Protein AF-A0A062I343-F1 (afdb_monomer_lite)

Organism: NCBI:txid1310697

Foldseek 3Di:
DQQLVVLLVVLLVVLVVLLVVLVVVLVVLVVVCVVPVVCVVDPVNVVVVVVSVVSNVVSVVSNVVSVVVNVCSVVVLDVVSNDDDDDPVVVVCCCVPPPSCCCVPVVD

pLDDT: mean 85.01, std 10.35, range [48.94, 97.25]

Secondary structure (DSSP, 8-state):
--HHHHHHHHHHHHHHHHHHHHHHHHHHHHHHHHHTTHHHH-GGGHHHHHHHHHHHHHHHHHHHHHHHHHHHHHTT--GGGG-S---HHHHHHHHHH-HHHHHHHT--

Structure (mmCIF, N/CA/C/O backbone):
data_AF-A0A062I343-F1
#
_entry.id   AF-A0A062I343-F1
#
loop_
_atom_site.group_PDB
_atom_site.id
_atom_site.type_symbol
_atom_site.label_atom_id
_atom_site.label_alt_id
_atom_site.label_comp_id
_atom_site.label_asym_id
_atom_site.label_entity_id
_atom_site.label_seq_id
_atom_site.pdbx_PDB_ins_code
_atom_site.Cartn_x
_atom_site.Cartn_y
_atom_site.Cartn_z
_atom_site.occupancy
_atom_site.B_iso_or_equiv
_atom_site.auth_seq_id
_atom_site.auth_comp_id
_atom_site.auth_asym_id
_atom_site.auth_atom_id
_atom_site.pdbx_PDB_model_num
ATOM 1 N N . LYS A 1 1 ? -25.288 -8.028 15.205 1.00 60.06 1 LYS A N 1
ATOM 2 C CA . LYS A 1 1 ? -24.080 -8.472 14.466 1.00 60.06 1 LYS A CA 1
ATOM 3 C C . LYS A 1 1 ? -22.877 -7.856 15.161 1.00 60.06 1 LYS A C 1
ATOM 5 O O . LYS A 1 1 ? -23.017 -6.745 15.650 1.00 60.06 1 LYS A O 1
ATOM 10 N N . ASP A 1 2 ? -21.764 -8.576 15.266 1.00 81.94 2 ASP A N 1
ATOM 11 C CA . ASP A 1 2 ? -20.522 -8.062 15.859 1.00 81.94 2 ASP A CA 1
ATOM 12 C C . ASP A 1 2 ? -19.871 -7.071 14.876 1.00 81.94 2 ASP A C 1
ATOM 14 O O . ASP A 1 2 ? -19.100 -7.454 13.996 1.00 81.94 2 ASP A O 1
ATOM 18 N N . GLN A 1 3 ? -20.304 -5.809 14.955 1.00 82.69 3 GLN A N 1
ATOM 19 C CA . GLN A 1 3 ? -19.867 -4.726 14.071 1.00 82.69 3 GLN A CA 1
ATOM 20 C C . GLN A 1 3 ? -18.338 -4.516 14.113 1.00 82.69 3 GLN A C 1
ATOM 22 O O . GLN A 1 3 ? -17.744 -4.432 13.038 1.00 82.69 3 GLN A O 1
ATOM 27 N N . PRO A 1 4 ? -17.672 -4.540 15.286 1.00 83.75 4 PRO A N 1
ATOM 28 C CA . PRO A 1 4 ? -16.213 -4.494 15.396 1.00 83.75 4 PRO A CA 1
ATOM 29 C C . PRO A 1 4 ? -15.496 -5.542 14.549 1.00 83.75 4 PRO A C 1
ATOM 31 O O . PRO A 1 4 ? -14.557 -5.231 13.813 1.00 83.75 4 PRO A O 1
ATOM 34 N N . LYS A 1 5 ? -15.960 -6.793 14.625 1.00 87.31 5 LYS A N 1
ATOM 35 C CA . LYS A 1 5 ? -15.395 -7.889 13.841 1.00 87.31 5 LYS A CA 1
ATOM 36 C C . LYS A 1 5 ? -15.584 -7.656 12.344 1.00 87.31 5 LYS A C 1
ATOM 38 O O . LYS A 1 5 ? -14.640 -7.81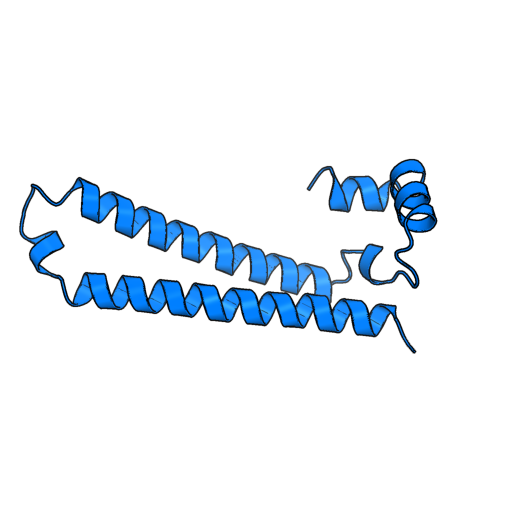2 11.579 1.00 87.31 5 LYS A O 1
ATOM 43 N N . GLN A 1 6 ? -16.776 -7.225 11.938 1.00 89.38 6 GLN A N 1
ATOM 44 C CA . GLN A 1 6 ? -17.075 -6.941 10.537 1.00 89.38 6 GLN A CA 1
ATOM 45 C C . GLN A 1 6 ? -16.223 -5.784 9.980 1.00 89.38 6 GLN A C 1
ATOM 47 O O . GLN A 1 6 ? -15.717 -5.879 8.863 1.00 89.38 6 GLN A O 1
ATOM 52 N N . ASN A 1 7 ? -16.006 -4.721 10.760 1.00 87.31 7 ASN A N 1
ATOM 53 C CA . ASN A 1 7 ? -15.139 -3.603 10.379 1.00 87.31 7 ASN A CA 1
ATOM 54 C C . ASN A 1 7 ? -13.686 -4.061 10.188 1.00 87.31 7 ASN A C 1
ATOM 56 O O . ASN A 1 7 ? -13.037 -3.678 9.212 1.00 87.31 7 ASN A O 1
ATOM 60 N N . LEU A 1 8 ? -13.183 -4.902 11.100 1.00 89.94 8 LEU A N 1
ATOM 61 C CA . LEU A 1 8 ? -11.840 -5.472 11.001 1.00 89.94 8 LEU A CA 1
ATOM 62 C C . LEU A 1 8 ? -11.702 -6.348 9.752 1.00 89.94 8 LEU A C 1
ATOM 64 O O . LEU A 1 8 ? -10.733 -6.202 9.007 1.00 89.94 8 LEU A O 1
ATOM 68 N N . ASP A 1 9 ? -12.680 -7.216 9.498 1.00 91.69 9 ASP A N 1
ATOM 69 C CA . ASP A 1 9 ? -12.691 -8.086 8.323 1.00 91.69 9 ASP A CA 1
ATOM 70 C C . ASP A 1 9 ? -12.662 -7.265 7.023 1.00 91.69 9 ASP A C 1
ATOM 72 O O . ASP A 1 9 ? -11.870 -7.569 6.127 1.00 91.69 9 ASP A O 1
ATOM 76 N N . TYR A 1 10 ? -13.437 -6.176 6.934 1.00 91.19 10 TYR A N 1
ATOM 77 C CA . TYR A 1 10 ? -13.408 -5.273 5.778 1.00 91.19 10 TYR A CA 1
ATOM 78 C C . TYR A 1 10 ? -12.084 -4.522 5.629 1.00 91.19 10 TYR A C 1
ATOM 80 O O . TYR A 1 10 ? -11.557 -4.434 4.518 1.00 91.19 10 TYR A O 1
ATOM 88 N N . ALA A 1 11 ? -11.513 -4.012 6.723 1.00 90.56 11 ALA A N 1
ATOM 89 C CA . ALA A 1 11 ? -10.223 -3.327 6.687 1.00 90.56 11 ALA A CA 1
ATOM 90 C C . ALA A 1 11 ? -9.103 -4.258 6.191 1.00 90.56 11 ALA A C 1
ATOM 92 O O . ALA A 1 11 ? -8.297 -3.871 5.339 1.00 90.56 11 ALA A O 1
ATOM 93 N N . LEU A 1 12 ? -9.087 -5.504 6.676 1.00 93.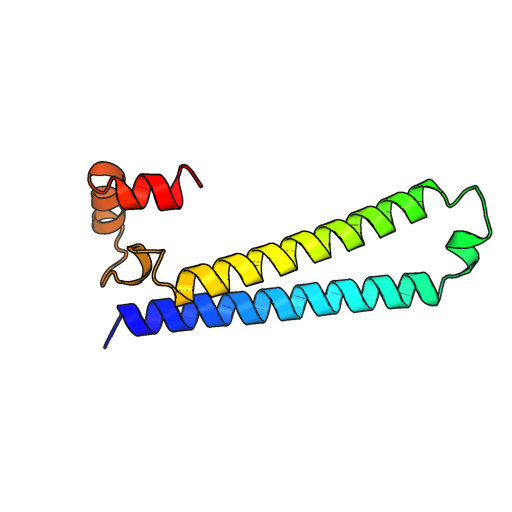06 12 LEU A N 1
ATOM 94 C CA . LEU A 1 12 ? -8.130 -6.525 6.254 1.00 93.06 12 LEU A CA 1
ATOM 95 C C . LEU A 1 12 ? -8.356 -6.956 4.800 1.00 93.06 12 LEU A C 1
ATOM 97 O O . LEU A 1 12 ? -7.383 -7.094 4.060 1.00 93.06 12 LEU A O 1
ATOM 101 N N . ALA A 1 13 ? -9.610 -7.148 4.377 1.00 94.81 13 ALA A N 1
ATOM 102 C CA . ALA A 1 13 ? -9.941 -7.501 2.997 1.00 94.81 13 ALA A CA 1
ATOM 103 C C . ALA A 1 13 ? -9.478 -6.415 2.017 1.00 94.81 13 ALA A C 1
ATOM 105 O O . ALA A 1 13 ? -8.679 -6.700 1.128 1.00 94.81 13 ALA A O 1
ATOM 106 N N . GLY A 1 14 ? -9.850 -5.153 2.256 1.00 92.75 14 GLY A N 1
ATOM 107 C CA . GLY A 1 14 ? -9.463 -4.046 1.380 1.00 92.75 14 GLY A CA 1
ATOM 108 C C . GLY A 1 14 ? -7.945 -3.866 1.260 1.00 92.75 14 GLY A C 1
ATOM 109 O O . GLY A 1 14 ? -7.447 -3.488 0.204 1.00 92.75 14 GLY A O 1
ATOM 110 N N . ARG A 1 15 ? -7.177 -4.180 2.313 1.00 94.19 15 ARG A N 1
ATOM 111 C CA . ARG A 1 15 ? -5.702 -4.123 2.275 1.00 94.19 15 ARG A CA 1
ATOM 112 C C . ARG A 1 15 ? -5.100 -5.267 1.470 1.00 94.19 15 ARG A C 1
ATOM 114 O O . ARG A 1 15 ? -4.117 -5.049 0.765 1.00 94.19 15 ARG A O 1
ATOM 121 N N . ARG A 1 16 ? -5.682 -6.468 1.525 1.00 94.56 16 ARG A N 1
ATOM 122 C CA . ARG A 1 16 ? -5.272 -7.581 0.652 1.00 94.56 16 ARG A CA 1
ATOM 123 C C . ARG A 1 16 ? -5.544 -7.256 -0.812 1.00 94.56 16 ARG A C 1
ATOM 125 O O . ARG A 1 16 ? -4.638 -7.420 -1.625 1.00 94.56 16 ARG A O 1
ATOM 132 N N . ASP A 1 17 ? -6.729 -6.731 -1.111 1.00 96.81 17 ASP A N 1
ATOM 133 C CA . ASP A 1 17 ? -7.117 -6.347 -2.470 1.00 96.81 17 ASP A CA 1
ATOM 134 C C . ASP A 1 17 ? -6.198 -5.249 -3.019 1.00 96.81 17 ASP A C 1
ATOM 136 O O . ASP A 1 17 ? -5.690 -5.360 -4.136 1.00 96.81 17 ASP A O 1
ATOM 140 N N . TYR A 1 18 ? -5.898 -4.231 -2.202 1.00 97.00 18 TYR A N 1
ATOM 141 C CA . TYR A 1 18 ? -4.938 -3.185 -2.551 1.00 97.00 18 TYR A CA 1
ATOM 142 C C . TYR A 1 18 ? -3.564 -3.781 -2.872 1.00 97.00 18 TYR A C 1
ATOM 144 O O . TYR A 1 18 ? -3.033 -3.560 -3.959 1.00 97.00 18 TYR A O 1
ATOM 152 N N . LYS A 1 19 ? -2.987 -4.590 -1.971 1.00 96.62 19 LYS A N 1
ATOM 153 C CA . LYS A 1 19 ? -1.678 -5.217 -2.217 1.00 96.62 19 LYS A CA 1
ATOM 154 C C . LYS A 1 19 ? -1.677 -6.046 -3.492 1.00 96.62 19 LYS A C 1
ATOM 156 O O . LYS A 1 19 ? -0.743 -5.943 -4.276 1.00 96.62 19 LYS A O 1
ATOM 161 N N . GLN A 1 20 ? -2.722 -6.834 -3.729 1.00 96.69 20 GLN A N 1
ATOM 162 C CA . GLN A 1 20 ? -2.828 -7.639 -4.938 1.00 96.69 20 GLN A CA 1
ATOM 163 C C . GLN A 1 20 ? -2.821 -6.767 -6.199 1.00 96.69 20 GLN A C 1
ATOM 165 O O . GLN A 1 20 ? -2.071 -7.056 -7.132 1.00 96.69 20 GLN A O 1
ATOM 170 N N . LEU A 1 21 ? -3.614 -5.695 -6.226 1.00 96.81 21 LEU A N 1
ATOM 171 C CA . LEU A 1 21 ? -3.699 -4.795 -7.374 1.00 96.81 21 LEU A CA 1
ATOM 172 C C . LEU A 1 21 ? -2.356 -4.111 -7.666 1.00 96.81 21 LEU A C 1
ATOM 174 O O . LEU A 1 21 ? -1.905 -4.087 -8.814 1.00 96.81 21 LEU A O 1
ATOM 178 N N . TYR A 1 22 ? -1.685 -3.605 -6.633 1.00 96.62 22 TYR A N 1
ATOM 179 C CA . TYR A 1 22 ? -0.413 -2.901 -6.789 1.00 96.62 22 TYR A CA 1
ATOM 180 C C . TYR A 1 22 ? 0.755 -3.850 -7.094 1.00 96.62 22 TYR A C 1
ATOM 182 O O . TYR A 1 22 ? 1.594 -3.517 -7.932 1.00 96.62 22 TYR A O 1
ATOM 190 N N . SER A 1 23 ? 0.764 -5.067 -6.543 1.00 96.94 23 SER A N 1
ATOM 191 C CA . SER A 1 23 ? 1.715 -6.115 -6.939 1.00 96.94 23 SER A CA 1
ATOM 192 C C . SER A 1 23 ? 1.541 -6.510 -8.405 1.00 96.94 23 SER A C 1
ATOM 194 O O . SER A 1 23 ? 2.518 -6.618 -9.139 1.00 96.94 23 SER A O 1
ATOM 196 N N . GLN A 1 24 ? 0.301 -6.646 -8.887 1.00 97.25 24 GLN A N 1
ATOM 197 C CA . GLN A 1 24 ? 0.048 -6.913 -10.306 1.00 97.25 24 GLN A CA 1
ATOM 198 C C . GLN A 1 24 ? 0.512 -5.760 -11.207 1.00 97.25 24 GLN A C 1
ATOM 200 O O . GLN A 1 24 ? 1.044 -6.005 -12.293 1.00 97.25 24 GLN A O 1
ATOM 205 N N . ALA A 1 25 ? 0.315 -4.507 -10.787 1.00 96.19 25 ALA A N 1
ATOM 206 C CA . ALA A 1 25 ? 0.814 -3.342 -11.514 1.00 96.19 25 ALA A CA 1
ATOM 207 C C . ALA A 1 25 ? 2.351 -3.330 -11.571 1.00 96.19 25 ALA A C 1
ATOM 209 O O . ALA A 1 25 ? 2.921 -3.102 -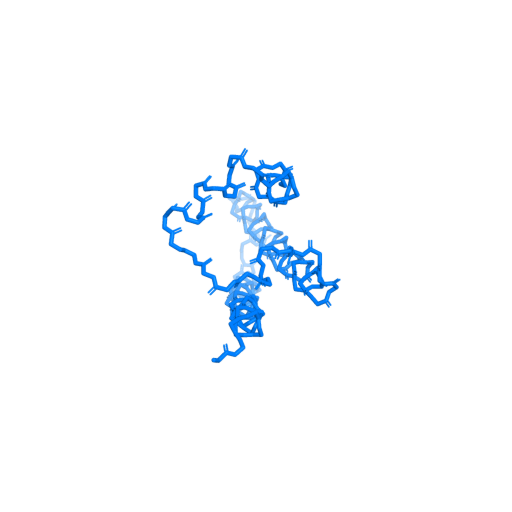12.642 1.00 96.19 25 ALA A O 1
ATOM 210 N N . LYS A 1 26 ? 3.010 -3.651 -10.451 1.00 96.75 26 LYS A N 1
ATOM 211 C CA . LYS A 1 26 ? 4.466 -3.788 -10.361 1.00 96.75 26 LYS A CA 1
ATOM 212 C C . LYS A 1 26 ? 4.977 -4.873 -11.307 1.00 96.75 26 LYS A C 1
ATOM 214 O O . LYS A 1 26 ? 5.811 -4.582 -12.161 1.00 96.75 26 LYS A O 1
ATOM 219 N N . ASP A 1 27 ? 4.403 -6.072 -11.248 1.00 96.81 27 ASP A N 1
ATOM 220 C CA . ASP A 1 27 ? 4.769 -7.197 -12.116 1.00 96.81 27 ASP A CA 1
ATOM 221 C C . ASP A 1 27 ? 4.643 -6.853 -13.603 1.00 96.81 27 ASP A C 1
ATOM 223 O O . ASP A 1 27 ? 5.479 -7.248 -14.422 1.00 96.81 27 ASP A O 1
ATOM 227 N N . ARG A 1 28 ? 3.582 -6.127 -13.983 1.00 94.94 28 ARG A N 1
ATOM 228 C CA . ARG A 1 28 ? 3.389 -5.667 -15.365 1.00 94.94 28 ARG A CA 1
ATOM 229 C C . ARG A 1 28 ? 4.492 -4.697 -15.772 1.00 94.94 28 ARG A C 1
ATOM 231 O O . ARG A 1 28 ? 5.077 -4.882 -16.836 1.00 94.94 28 ARG A O 1
ATOM 238 N N . LEU A 1 29 ? 4.805 -3.712 -14.933 1.00 92.75 29 LEU A N 1
ATOM 239 C CA . LEU A 1 29 ? 5.859 -2.738 -15.213 1.00 92.75 29 LEU A CA 1
ATOM 240 C C . LEU A 1 29 ? 7.236 -3.409 -15.327 1.00 92.75 29 LEU A C 1
ATOM 242 O O . LEU A 1 29 ? 7.967 -3.143 -16.279 1.00 92.75 29 LEU A O 1
ATOM 246 N N . GLU A 1 30 ? 7.572 -4.333 -14.427 1.00 93.19 30 GLU A N 1
ATOM 247 C CA . GLU A 1 30 ? 8.826 -5.091 -14.496 1.00 93.19 30 GLU A CA 1
ATOM 248 C C . GLU A 1 30 ? 8.928 -5.939 -15.767 1.00 93.19 30 GLU A C 1
ATOM 250 O O . GLU A 1 30 ? 9.979 -5.974 -16.414 1.00 93.19 30 GLU A O 1
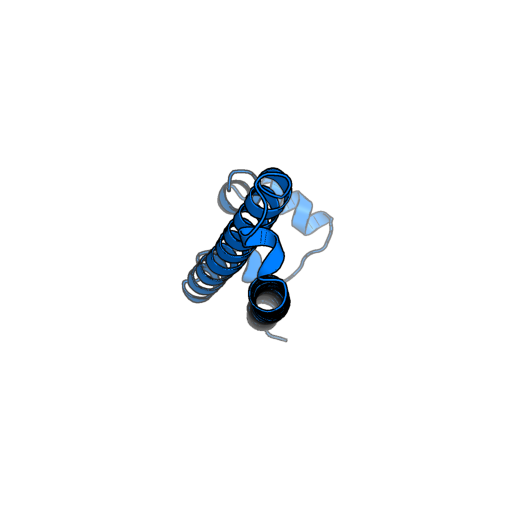ATOM 255 N N . LYS A 1 31 ? 7.844 -6.627 -16.150 1.00 92.81 31 LYS A N 1
ATOM 256 C CA . LYS A 1 31 ? 7.798 -7.418 -17.388 1.00 92.81 31 LYS A CA 1
ATOM 257 C C . LYS A 1 31 ? 7.976 -6.537 -18.617 1.00 92.81 31 LYS A C 1
ATOM 259 O O . LYS A 1 31 ? 8.737 -6.906 -19.509 1.00 92.81 31 LYS A O 1
ATOM 264 N N . GLU A 1 32 ? 7.317 -5.385 -18.663 1.00 89.56 32 GLU A N 1
ATOM 265 C CA . GLU A 1 32 ? 7.455 -4.457 -19.783 1.00 89.56 32 GLU A CA 1
ATOM 266 C C . GLU A 1 32 ? 8.863 -3.859 -19.865 1.00 89.56 32 GLU A C 1
ATOM 268 O O . GLU A 1 32 ? 9.426 -3.798 -20.956 1.00 89.56 32 GLU A O 1
ATOM 273 N N . LEU A 1 33 ? 9.496 -3.525 -18.738 1.00 87.19 33 LEU A N 1
ATOM 274 C CA . LEU A 1 33 ? 10.894 -3.077 -18.724 1.00 87.19 33 LEU A CA 1
ATOM 275 C C . LEU A 1 33 ? 11.869 -4.162 -19.195 1.00 87.19 33 LEU A C 1
ATOM 277 O O . LEU A 1 33 ? 12.819 -3.858 -19.914 1.00 87.19 33 LEU A O 1
ATOM 281 N N . LYS A 1 34 ? 11.622 -5.430 -18.839 1.00 86.88 34 LYS A N 1
ATOM 282 C CA . LYS A 1 34 ? 12.424 -6.572 -19.310 1.00 86.88 34 LYS A CA 1
ATOM 283 C C . LYS A 1 34 ? 12.262 -6.811 -20.814 1.00 86.88 34 LYS A C 1
ATOM 285 O O . LYS A 1 34 ? 13.255 -7.040 -21.499 1.00 86.88 34 LYS A O 1
ATOM 290 N N . LYS A 1 35 ? 11.032 -6.748 -21.339 1.00 87.19 35 LYS A N 1
ATOM 291 C CA . LYS A 1 35 ? 10.749 -6.929 -22.777 1.00 87.19 35 LYS A CA 1
ATOM 292 C C . LYS A 1 35 ? 11.307 -5.794 -23.630 1.00 87.19 35 LYS A C 1
ATOM 294 O O . LYS A 1 35 ? 11.772 -6.023 -24.741 1.00 87.19 35 LYS A O 1
ATOM 299 N N . ASN A 1 36 ? 11.287 -4.572 -23.108 1.00 85.12 36 ASN A N 1
ATOM 300 C CA . ASN A 1 36 ? 11.759 -3.382 -23.803 1.00 85.12 36 ASN A CA 1
ATOM 301 C C . ASN A 1 36 ? 13.225 -3.086 -23.464 1.00 85.12 36 ASN A C 1
ATOM 303 O O . ASN A 1 36 ? 13.571 -1.969 -23.086 1.00 85.12 36 ASN A O 1
ATOM 307 N N . ALA A 1 37 ? 14.107 -4.080 -23.626 1.00 78.88 37 ALA A N 1
ATOM 308 C CA . ALA A 1 37 ? 15.534 -3.955 -23.313 1.00 78.88 37 ALA A CA 1
ATOM 309 C C . ALA A 1 37 ? 16.228 -2.801 -24.067 1.00 78.88 37 ALA A C 1
ATOM 311 O O . ALA A 1 37 ? 17.193 -2.234 -23.557 1.00 78.88 37 ALA A O 1
ATOM 312 N N . TRP A 1 38 ? 15.690 -2.387 -25.223 1.00 79.94 38 TRP A N 1
ATOM 313 C CA . TRP A 1 38 ? 16.132 -1.207 -25.977 1.00 79.94 38 TRP A CA 1
ATOM 314 C C . TRP A 1 38 ? 16.049 0.101 -25.167 1.00 79.94 38 TRP A C 1
ATOM 316 O O . TRP A 1 38 ? 16.815 1.033 -25.421 1.00 79.94 38 TRP A O 1
ATOM 326 N N . LEU A 1 39 ? 15.187 0.172 -24.142 1.00 79.25 39 LEU A N 1
ATOM 327 C CA . LEU A 1 39 ? 15.159 1.285 -23.186 1.00 79.25 39 LEU A CA 1
ATOM 328 C C . LEU A 1 39 ? 16.499 1.437 -22.458 1.00 79.25 39 LEU A C 1
ATOM 330 O O . LEU A 1 39 ? 16.881 2.551 -22.116 1.00 79.25 39 LEU A O 1
ATOM 334 N N . ASN A 1 40 ? 17.237 0.342 -22.266 1.00 72.38 40 ASN A N 1
ATOM 335 C CA . ASN A 1 40 ? 18.563 0.348 -21.651 1.00 72.38 40 ASN A CA 1
ATOM 336 C C . ASN A 1 40 ? 19.696 0.604 -22.649 1.00 72.38 40 ASN A C 1
ATOM 338 O O . ASN A 1 40 ? 20.796 0.952 -22.224 1.00 72.38 40 ASN A O 1
ATOM 342 N N . SER A 1 41 ? 19.432 0.463 -23.948 1.00 78.56 41 SER A N 1
ATOM 343 C CA . SER A 1 41 ? 20.450 0.514 -25.003 1.00 78.56 41 SER A CA 1
ATOM 344 C C . SER A 1 41 ? 20.776 1.928 -25.490 1.00 78.56 41 SER A C 1
ATOM 346 O O . SER A 1 41 ? 21.855 2.133 -26.036 1.00 78.56 41 SER A O 1
ATOM 348 N N . TYR A 1 42 ? 19.887 2.908 -25.291 1.00 81.50 42 TYR A N 1
ATOM 349 C CA . TYR A 1 42 ? 20.080 4.275 -25.793 1.00 81.50 42 TYR A CA 1
ATOM 350 C C . TYR A 1 42 ? 20.106 5.315 -24.669 1.00 81.50 42 TYR A C 1
ATOM 352 O O . TYR A 1 42 ? 19.214 5.360 -23.821 1.00 81.50 42 TYR A O 1
ATOM 360 N N . ALA A 1 43 ? 21.099 6.210 -24.702 1.00 80.56 43 ALA A N 1
ATOM 361 C CA . ALA A 1 43 ? 21.244 7.301 -23.732 1.00 80.56 43 ALA A CA 1
ATOM 362 C C . ALA A 1 43 ? 20.033 8.257 -23.709 1.00 80.56 43 ALA A C 1
ATOM 364 O O . ALA A 1 43 ? 19.690 8.785 -22.651 1.00 80.56 43 ALA A O 1
ATOM 365 N N . SER A 1 44 ? 19.330 8.411 -24.837 1.00 85.62 44 SER A N 1
ATOM 366 C CA . SER A 1 44 ? 18.097 9.205 -24.951 1.00 85.62 44 SER A CA 1
ATOM 367 C C . SER A 1 44 ? 16.934 8.679 -24.100 1.00 85.62 44 SER A C 1
ATOM 369 O O . SER A 1 44 ? 15.993 9.416 -23.828 1.00 85.62 44 SER A O 1
ATOM 371 N N . ASN A 1 45 ? 16.997 7.432 -23.624 1.00 86.00 45 ASN A N 1
ATOM 372 C CA . ASN A 1 45 ? 15.964 6.824 -22.782 1.00 86.00 45 ASN A CA 1
ATOM 373 C C . ASN A 1 45 ? 16.233 6.983 -21.275 1.00 86.00 45 ASN A C 1
ATOM 375 O O . ASN A 1 45 ? 15.533 6.387 -20.458 1.00 86.00 45 ASN A O 1
ATOM 379 N N . THR A 1 46 ? 17.247 7.754 -20.873 1.00 86.19 46 THR A N 1
ATOM 380 C CA . THR A 1 46 ? 17.643 7.900 -19.459 1.00 86.19 46 THR A CA 1
ATOM 381 C C . THR A 1 46 ? 16.511 8.411 -18.571 1.00 86.19 46 THR A C 1
ATOM 383 O O . THR A 1 46 ? 16.231 7.799 -17.544 1.00 86.19 46 THR A O 1
ATOM 386 N N . GLU A 1 47 ? 15.793 9.446 -19.000 1.00 88.06 47 GLU A N 1
ATOM 387 C CA . GLU A 1 47 ? 14.646 9.986 -18.259 1.00 88.06 47 GLU A CA 1
ATOM 388 C C . GLU A 1 47 ? 13.513 8.954 -18.127 1.00 88.06 47 GLU A C 1
ATOM 390 O O . GLU A 1 47 ? 12.992 8.714 -17.039 1.00 88.06 47 GLU A O 1
ATOM 395 N N . ARG A 1 48 ? 13.202 8.235 -19.215 1.00 87.56 48 ARG A N 1
ATOM 396 C CA . ARG A 1 48 ? 12.181 7.172 -19.218 1.00 87.56 48 ARG A CA 1
ATOM 397 C C . ARG A 1 48 ? 12.526 6.037 -18.252 1.00 87.56 48 ARG A C 1
ATOM 399 O O . ARG A 1 48 ? 11.642 5.535 -17.562 1.00 87.56 48 ARG A O 1
ATOM 406 N N . ARG A 1 49 ? 13.804 5.646 -18.184 1.00 86.75 49 ARG A N 1
ATOM 407 C CA . ARG A 1 49 ? 14.296 4.647 -17.221 1.00 86.75 49 ARG A CA 1
ATOM 408 C C . ARG A 1 49 ? 14.166 5.143 -15.788 1.00 86.75 49 ARG A C 1
ATOM 410 O O . ARG A 1 49 ? 13.662 4.399 -14.952 1.00 86.75 49 ARG A O 1
ATOM 417 N N . SER A 1 50 ? 14.563 6.390 -15.535 1.00 89.81 50 SER A N 1
ATOM 418 C CA . SER A 1 50 ? 14.455 7.022 -14.217 1.00 89.81 50 SER A CA 1
ATOM 419 C C . SER A 1 50 ? 13.009 7.007 -13.719 1.00 89.81 50 SER A C 1
ATOM 421 O O . SER A 1 50 ? 12.732 6.482 -12.645 1.00 89.81 50 SER A O 1
ATOM 423 N N . HIS A 1 51 ? 12.059 7.457 -14.543 1.00 91.56 51 HIS A N 1
ATOM 424 C CA . HIS A 1 51 ? 10.638 7.441 -14.184 1.00 91.56 51 HIS A CA 1
ATOM 425 C C . HIS A 1 51 ? 10.080 6.037 -13.952 1.00 91.56 51 HIS A C 1
ATOM 427 O O . HIS A 1 51 ? 9.234 5.835 -13.080 1.00 91.56 51 HIS A O 1
ATOM 433 N N . ALA A 1 52 ? 10.516 5.049 -14.733 1.00 90.38 52 ALA A N 1
ATOM 434 C CA . ALA A 1 52 ? 10.057 3.681 -14.545 1.00 90.38 52 ALA A CA 1
ATOM 435 C C . ALA A 1 52 ? 10.594 3.069 -13.239 1.00 90.38 52 ALA A C 1
ATOM 437 O O . ALA A 1 52 ? 9.845 2.402 -12.528 1.00 90.38 52 ALA A O 1
ATOM 438 N N . GLN A 1 53 ? 11.856 3.337 -12.893 1.00 90.69 53 GLN A N 1
ATOM 439 C CA . GLN A 1 53 ? 12.452 2.928 -11.617 1.00 90.69 53 GLN A CA 1
ATOM 440 C C . GLN A 1 53 ? 11.786 3.623 -10.427 1.00 90.69 53 GLN A C 1
ATOM 442 O O . GLN A 1 53 ? 11.478 2.974 -9.430 1.00 90.69 53 GLN A O 1
ATOM 447 N N . GLU A 1 54 ? 11.510 4.921 -10.545 1.00 95.00 54 GLU A N 1
ATOM 448 C CA . GLU A 1 54 ? 10.787 5.687 -9.531 1.00 95.00 54 GLU A CA 1
ATOM 449 C C . GLU A 1 54 ? 9.384 5.117 -9.297 1.00 95.00 54 GLU A C 1
ATOM 451 O O . GLU A 1 54 ? 8.992 4.886 -8.154 1.00 95.00 54 GLU A O 1
ATOM 456 N N . ARG A 1 55 ? 8.654 4.791 -10.372 1.00 94.75 55 ARG A N 1
ATOM 457 C CA . ARG A 1 55 ? 7.346 4.131 -10.272 1.00 94.75 55 ARG A CA 1
ATOM 458 C C . ARG A 1 55 ? 7.431 2.767 -9.600 1.00 94.75 55 ARG A C 1
ATOM 460 O O . ARG A 1 55 ? 6.598 2.490 -8.747 1.00 94.75 55 ARG A O 1
ATOM 467 N N . LEU A 1 56 ? 8.418 1.933 -9.936 1.00 95.31 56 LEU A N 1
ATOM 468 C CA . LEU A 1 56 ? 8.614 0.645 -9.256 1.00 95.31 56 LEU A CA 1
ATOM 469 C C . LEU A 1 56 ? 8.853 0.834 -7.756 1.00 95.31 56 LEU A C 1
ATOM 471 O O . LEU A 1 56 ? 8.181 0.196 -6.949 1.00 95.31 56 LEU A O 1
ATOM 475 N N . LYS A 1 57 ? 9.742 1.763 -7.386 1.00 95.88 57 LYS A N 1
ATOM 476 C CA . LYS A 1 57 ? 10.013 2.096 -5.984 1.00 95.88 57 LYS A CA 1
ATOM 477 C C . LYS A 1 57 ? 8.752 2.580 -5.267 1.00 95.88 57 LYS A C 1
ATOM 479 O O . LYS A 1 57 ? 8.504 2.187 -4.134 1.00 95.88 57 LYS A O 1
ATOM 484 N N . HIS A 1 58 ? 7.952 3.418 -5.920 1.00 96.25 58 HIS A N 1
ATOM 485 C CA . HIS A 1 58 ? 6.712 3.919 -5.341 1.00 96.25 58 HIS A CA 1
ATOM 486 C C . HIS A 1 58 ? 5.679 2.801 -5.135 1.00 96.25 58 HIS A C 1
ATOM 488 O O . HIS A 1 58 ? 5.055 2.736 -4.080 1.00 96.25 58 HIS A O 1
ATOM 494 N N . LEU A 1 59 ? 5.542 1.874 -6.091 1.00 96.69 59 LEU A N 1
ATOM 495 C CA . LEU A 1 59 ? 4.687 0.693 -5.933 1.00 96.69 59 LEU A CA 1
ATOM 496 C C . LEU A 1 59 ? 5.138 -0.175 -4.747 1.00 96.69 59 LEU A C 1
ATOM 498 O O . LEU A 1 59 ? 4.295 -0.613 -3.970 1.00 96.69 59 LEU A O 1
ATOM 502 N N . ASP A 1 60 ? 6.448 -0.369 -4.570 1.00 96.31 60 ASP A N 1
ATOM 503 C CA . ASP A 1 60 ? 7.001 -1.090 -3.417 1.00 96.31 60 ASP A CA 1
ATOM 504 C C . ASP A 1 60 ? 6.677 -0.411 -2.085 1.00 96.31 60 ASP A C 1
ATOM 506 O O . ASP A 1 60 ? 6.274 -1.082 -1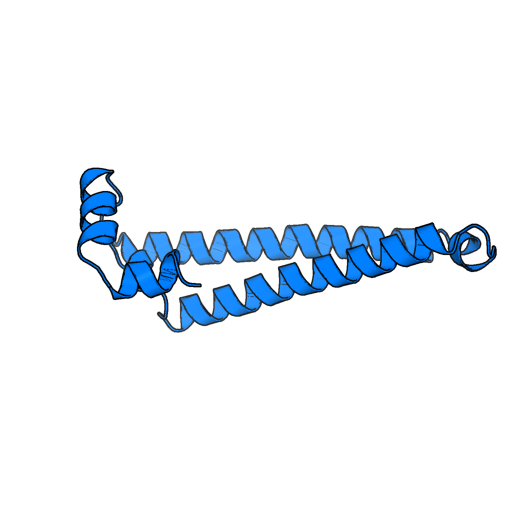.133 1.00 96.31 60 ASP A O 1
ATOM 510 N N . MET A 1 61 ? 6.800 0.917 -2.023 1.00 96.69 61 MET A N 1
ATOM 511 C CA . MET A 1 61 ? 6.436 1.686 -0.832 1.00 96.69 61 MET A CA 1
ATOM 512 C C . MET A 1 61 ? 4.957 1.510 -0.481 1.00 96.69 61 MET A C 1
ATOM 514 O O . MET A 1 61 ? 4.641 1.171 0.657 1.00 96.69 61 MET A O 1
ATOM 518 N N . LEU A 1 62 ? 4.058 1.655 -1.459 1.00 95.94 62 LEU A N 1
ATOM 519 C CA . LEU A 1 62 ? 2.617 1.509 -1.241 1.00 95.94 62 LEU A CA 1
ATOM 520 C C . LEU A 1 62 ? 2.240 0.099 -0.760 1.00 95.94 62 LEU A C 1
ATOM 522 O O . LEU A 1 62 ? 1.391 -0.052 0.118 1.00 95.94 62 LEU A O 1
ATOM 526 N N . ILE A 1 63 ? 2.878 -0.945 -1.300 1.00 95.88 63 ILE A N 1
ATOM 527 C CA . ILE A 1 63 ? 2.662 -2.329 -0.851 1.00 95.88 63 ILE A CA 1
ATOM 528 C C . ILE A 1 63 ? 3.135 -2.500 0.601 1.00 95.88 63 ILE A C 1
ATOM 530 O O . ILE A 1 63 ? 2.383 -3.024 1.427 1.00 95.88 63 ILE A O 1
ATOM 534 N N . ALA A 1 64 ? 4.339 -2.022 0.932 1.00 94.75 64 ALA A N 1
ATOM 535 C CA . ALA A 1 64 ? 4.913 -2.125 2.275 1.00 94.75 64 ALA A CA 1
ATOM 536 C C . ALA A 1 64 ? 4.109 -1.341 3.332 1.00 94.75 64 ALA A C 1
ATOM 538 O O . ALA A 1 64 ? 3.935 -1.801 4.468 1.00 94.75 64 ALA A O 1
ATOM 539 N N . GLU A 1 65 ? 3.561 -0.182 2.964 1.00 94.12 65 GLU A N 1
ATOM 540 C CA . GLU A 1 65 ? 2.633 0.574 3.809 1.00 94.12 65 GLU A CA 1
ATOM 541 C C . GLU A 1 65 ? 1.390 -0.256 4.140 1.00 94.12 65 GLU A C 1
ATOM 543 O O . GLU A 1 65 ? 1.018 -0.367 5.310 1.00 94.12 65 GLU A O 1
ATOM 548 N N . GLN A 1 66 ? 0.784 -0.927 3.154 1.00 95.12 66 GLN A N 1
ATOM 549 C CA . GLN A 1 66 ? -0.374 -1.785 3.420 1.00 95.12 66 GLN A CA 1
ATOM 550 C C . GLN A 1 66 ? -0.036 -2.995 4.300 1.00 95.12 66 GLN A C 1
ATOM 552 O O . GLN A 1 66 ? -0.865 -3.400 5.115 1.00 95.12 66 GLN A O 1
ATOM 557 N N . GLU A 1 67 ? 1.162 -3.574 4.188 1.00 92.69 67 GLU A N 1
ATOM 558 C CA . GLU A 1 67 ? 1.615 -4.637 5.098 1.00 92.69 67 GLU A CA 1
ATOM 559 C C . GLU A 1 67 ? 1.756 -4.138 6.538 1.00 92.69 67 GLU A C 1
ATOM 561 O O . GLU A 1 67 ? 1.342 -4.815 7.486 1.00 92.69 67 GLU A O 1
ATOM 566 N N . THR A 1 68 ? 2.284 -2.925 6.699 1.00 92.25 68 THR A N 1
ATOM 567 C CA . THR A 1 68 ? 2.413 -2.264 7.999 1.00 92.25 68 THR A CA 1
ATOM 568 C C . THR A 1 68 ? 1.042 -1.990 8.613 1.00 92.25 68 THR A C 1
ATOM 570 O O . THR A 1 68 ? 0.812 -2.311 9.783 1.00 92.25 68 THR A O 1
ATOM 573 N N . LEU A 1 69 ? 0.100 -1.473 7.819 1.00 90.38 69 LEU A N 1
ATOM 574 C CA . LEU A 1 69 ? -1.280 -1.242 8.247 1.00 90.38 69 LEU A CA 1
ATOM 575 C C . LEU A 1 69 ? -1.979 -2.552 8.626 1.00 90.38 69 LEU A C 1
ATOM 577 O O . LEU A 1 69 ? -2.590 -2.628 9.690 1.00 90.38 69 LEU A O 1
ATOM 581 N N . GLU A 1 70 ? -1.844 -3.612 7.820 1.00 91.25 70 GLU A N 1
ATOM 582 C CA . GLU A 1 70 ? -2.415 -4.931 8.125 1.00 91.25 70 GLU A CA 1
ATOM 583 C C . GLU A 1 70 ? -1.892 -5.472 9.466 1.00 91.25 70 GLU A C 1
ATOM 585 O O . GLU A 1 70 ? -2.667 -5.970 10.289 1.00 91.25 70 GLU A O 1
ATOM 590 N N . LYS A 1 71 ? -0.582 -5.343 9.719 1.00 91.00 71 LYS A N 1
ATOM 591 C CA . LYS A 1 71 ? 0.030 -5.723 10.999 1.00 91.00 71 LYS A CA 1
ATOM 592 C C . LYS A 1 71 ? -0.544 -4.901 12.153 1.00 91.00 71 LYS A C 1
ATOM 594 O O . LYS A 1 71 ? -0.903 -5.472 13.180 1.00 91.00 71 LYS A O 1
ATOM 599 N N . ASN A 1 72 ? -0.660 -3.586 11.992 1.00 87.88 72 ASN A N 1
ATOM 600 C CA . ASN A 1 72 ? -1.198 -2.697 13.021 1.00 87.88 72 ASN A CA 1
ATOM 601 C C . ASN A 1 72 ? -2.675 -2.998 13.342 1.00 87.88 72 ASN A C 1
ATOM 603 O O . ASN A 1 72 ? -3.042 -3.015 14.519 1.00 87.88 72 ASN A O 1
ATOM 607 N N . PHE A 1 73 ? -3.499 -3.328 12.340 1.00 87.25 73 PHE A N 1
ATOM 608 C CA . PHE A 1 73 ? -4.881 -3.776 12.553 1.00 87.25 73 PHE A CA 1
ATOM 609 C C . PHE A 1 73 ? -4.954 -5.081 13.350 1.00 87.25 73 PHE A C 1
ATOM 611 O O . PHE A 1 73 ? -5.715 -5.164 14.312 1.00 87.25 73 PHE A O 1
ATOM 618 N N . LYS A 1 74 ? -4.121 -6.078 13.020 1.00 86.62 74 LYS A N 1
ATOM 619 C CA . LYS A 1 74 ? -4.055 -7.350 13.769 1.00 86.62 74 LYS A CA 1
ATOM 620 C C . LYS A 1 74 ? -3.572 -7.173 15.210 1.00 86.62 74 LYS A C 1
ATOM 622 O O . LYS A 1 74 ? -3.985 -7.926 16.083 1.00 86.62 74 LYS A O 1
ATOM 627 N N . LEU A 1 75 ? -2.722 -6.176 15.460 1.00 87.88 75 LEU A N 1
ATOM 628 C CA . LEU A 1 75 ? -2.273 -5.794 16.802 1.00 87.88 75 LEU A CA 1
ATOM 629 C C . LEU A 1 75 ? -3.310 -4.956 17.569 1.00 87.88 75 LEU A C 1
ATOM 631 O O . LEU A 1 75 ? -3.075 -4.614 18.724 1.00 87.88 75 LEU A O 1
ATOM 635 N N . GLY A 1 76 ? -4.441 -4.607 16.948 1.00 82.62 76 GLY A N 1
ATOM 636 C CA . GLY A 1 76 ? -5.495 -3.822 17.584 1.00 82.62 76 GLY A CA 1
ATOM 637 C C . GLY A 1 76 ? -5.100 -2.375 17.881 1.00 82.62 76 GLY A C 1
ATOM 638 O O . GLY A 1 76 ? -5.694 -1.784 18.779 1.00 82.62 76 GLY A O 1
ATOM 639 N N . LYS A 1 77 ? -4.128 -1.820 17.140 1.00 81.69 77 LYS A N 1
ATOM 640 C CA . LYS A 1 77 ? -3.639 -0.438 17.306 1.00 81.69 77 LYS A CA 1
ATOM 641 C C . LYS A 1 77 ? -4.631 0.644 16.877 1.00 81.69 77 LYS A C 1
ATOM 643 O O . LYS A 1 77 ? -4.370 1.805 17.134 1.00 81.69 77 LYS A O 1
ATOM 648 N N . TYR A 1 78 ? -5.706 0.259 16.196 1.00 77.94 78 TYR A N 1
ATOM 649 C CA . TYR A 1 78 ? -6.722 1.177 15.699 1.00 77.94 78 TYR A CA 1
ATOM 650 C C . TYR A 1 78 ? -8.018 0.962 16.465 1.00 77.94 78 TYR A C 1
ATOM 652 O O . TYR A 1 78 ? -8.745 -0.015 16.239 1.00 77.94 78 TYR A O 1
ATOM 660 N N . THR A 1 79 ? -8.283 1.851 17.413 1.00 75.94 79 THR A N 1
ATOM 661 C CA . THR A 1 79 ? -9.430 1.749 18.322 1.00 75.94 79 THR A CA 1
ATOM 662 C C . THR A 1 79 ? -10.747 2.053 17.609 1.00 75.94 79 THR A C 1
ATOM 664 O O . THR A 1 79 ? -11.781 1.470 17.953 1.00 75.94 79 THR A O 1
ATOM 667 N N . PHE A 1 80 ? -10.711 2.861 16.544 1.00 74.00 80 PHE A N 1
ATOM 668 C CA . PHE A 1 80 ? -11.886 3.219 15.742 1.00 74.00 80 PHE A CA 1
ATOM 669 C C . PHE A 1 80 ? -12.556 2.018 15.053 1.00 74.00 80 PHE A C 1
ATOM 671 O O . PHE A 1 80 ? -13.761 2.043 14.798 1.00 74.00 80 PHE A O 1
ATOM 678 N N . ILE A 1 81 ? -11.813 0.938 14.769 1.00 77.44 81 ILE A N 1
ATOM 679 C CA . ILE A 1 81 ? -12.377 -0.284 14.169 1.00 77.44 81 ILE A CA 1
ATOM 680 C C . ILE A 1 81 ? -13.341 -0.985 15.124 1.00 77.44 81 ILE A C 1
ATOM 682 O O . ILE A 1 81 ? -14.293 -1.629 14.682 1.00 77.44 81 ILE A O 1
ATOM 686 N N . LYS A 1 82 ? -13.133 -0.835 16.435 1.00 73.88 82 LYS A N 1
ATOM 687 C CA . LYS A 1 82 ? -13.938 -1.496 17.466 1.00 73.88 82 LYS A CA 1
ATOM 688 C C . LYS A 1 82 ? -15.269 -0.788 17.744 1.00 73.88 82 LYS A C 1
ATOM 690 O O . LYS A 1 82 ? -15.940 -1.122 18.717 1.00 73.88 82 LYS A O 1
ATOM 695 N N . ARG A 1 83 ? -15.643 0.208 16.938 1.00 73.38 83 ARG A N 1
ATOM 696 C CA . ARG A 1 83 ? -16.827 1.043 17.164 1.00 73.38 83 ARG A CA 1
ATOM 697 C C . ARG A 1 83 ? -18.061 0.470 16.459 1.00 73.38 83 ARG A C 1
ATOM 699 O O . ARG A 1 83 ? -17.972 -0.152 15.402 1.00 73.38 83 ARG A O 1
ATOM 706 N N . ASN A 1 84 ? -19.223 0.688 17.072 1.00 69.69 84 ASN A N 1
ATOM 707 C CA . ASN A 1 84 ? -20.489 0.056 16.680 1.00 69.69 84 ASN A CA 1
ATOM 708 C C . ASN A 1 84 ? -21.353 0.901 15.723 1.00 69.69 84 ASN A C 1
ATOM 710 O O . ASN A 1 84 ? -22.321 0.377 15.181 1.00 69.69 84 ASN A O 1
ATOM 714 N N . SER A 1 85 ? -21.040 2.186 15.528 1.00 72.31 85 SER A N 1
ATOM 715 C CA . SER A 1 85 ? -21.788 3.126 14.676 1.00 72.31 85 SER A CA 1
ATOM 716 C C . SER A 1 85 ? -20.833 4.134 14.046 1.00 72.31 85 SER A C 1
ATOM 718 O O . SER A 1 85 ? -19.855 4.481 14.689 1.00 72.31 85 SER A O 1
ATOM 720 N N . TYR A 1 86 ? -21.134 4.607 12.835 1.00 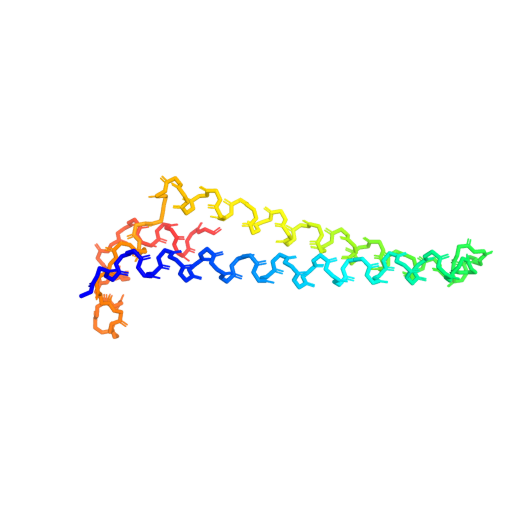73.56 86 TYR A N 1
ATOM 721 C CA . TYR A 1 86 ? -20.394 5.651 12.110 1.00 73.56 86 TYR A CA 1
ATOM 722 C C . TYR A 1 86 ? -21.345 6.743 11.584 1.00 73.56 86 TYR A C 1
ATOM 724 O O . TYR A 1 86 ? -21.161 7.246 10.480 1.00 73.56 86 TYR A O 1
ATOM 732 N N . SER A 1 87 ? -22.422 7.059 12.310 1.00 80.31 87 SER A N 1
ATOM 733 C CA . SER A 1 87 ? -23.289 8.188 11.940 1.00 80.31 87 SER A CA 1
ATOM 734 C C . SER A 1 87 ? -22.543 9.518 12.071 1.00 80.31 87 SER A C 1
ATOM 736 O O . SER A 1 87 ? -21.622 9.621 12.878 1.00 80.31 87 SER A O 1
ATOM 738 N N . ASP A 1 88 ? -22.963 10.544 11.327 1.00 79.06 88 ASP A N 1
ATOM 739 C CA . ASP A 1 88 ? -22.318 11.867 11.349 1.00 79.06 88 ASP A CA 1
ATOM 740 C C . ASP A 1 88 ? -22.197 12.439 12.768 1.00 79.06 88 ASP A C 1
ATOM 742 O O . ASP A 1 88 ? -21.131 12.927 13.136 1.00 79.06 88 ASP A O 1
ATOM 746 N N . ASP A 1 89 ? -23.242 12.304 13.590 1.00 79.06 89 ASP A N 1
ATOM 747 C CA . ASP A 1 89 ? -23.222 12.745 14.992 1.00 79.06 89 ASP A CA 1
ATOM 748 C C . ASP A 1 89 ? -22.164 12.004 15.816 1.00 79.06 89 ASP A C 1
ATOM 750 O O . ASP A 1 89 ? -21.448 12.608 16.607 1.00 79.06 89 ASP A O 1
ATOM 754 N N . VAL A 1 90 ? -22.022 10.699 15.581 1.00 73.94 90 VAL A N 1
ATOM 755 C CA . VAL A 1 90 ? -21.067 9.838 16.284 1.00 73.94 90 VAL A CA 1
ATOM 756 C C . VAL A 1 90 ? -19.639 10.149 15.832 1.00 73.94 90 VAL A C 1
ATOM 758 O O . VAL A 1 90 ? -18.739 10.245 16.657 1.00 73.94 90 VAL A O 1
ATOM 761 N N . ILE A 1 91 ? -19.423 10.375 14.534 1.00 75.50 91 ILE A N 1
ATOM 762 C CA . ILE A 1 91 ? -18.119 10.784 14.000 1.00 75.50 91 ILE A CA 1
ATOM 763 C C . ILE A 1 91 ? -17.731 12.167 14.531 1.00 75.50 91 ILE A C 1
ATOM 765 O O . ILE A 1 91 ? -16.584 12.368 14.927 1.00 75.50 91 ILE A O 1
ATOM 769 N N . ARG A 1 92 ? -18.671 13.119 14.554 1.00 80.12 92 ARG A N 1
ATOM 770 C CA . ARG A 1 92 ? -18.431 14.469 15.072 1.00 80.12 92 ARG A CA 1
ATOM 771 C C . ARG A 1 92 ? -18.092 14.429 16.562 1.00 80.12 92 ARG A C 1
ATOM 773 O O . ARG A 1 92 ? -17.098 15.024 16.962 1.00 80.12 92 ARG A O 1
ATOM 780 N N . GLU A 1 93 ? -18.842 13.659 17.347 1.00 77.81 93 GLU A N 1
ATOM 781 C CA . GLU A 1 93 ? -18.560 13.436 18.766 1.00 77.81 93 GLU A CA 1
ATOM 782 C C . GLU A 1 93 ? -17.147 12.872 18.984 1.00 77.81 93 GLU A C 1
ATOM 784 O O . GLU A 1 93 ? -16.459 13.293 19.912 1.00 77.81 93 GLU A O 1
ATOM 789 N N . TRP A 1 94 ? -16.672 11.973 18.118 1.00 76.19 94 TRP A N 1
ATOM 790 C CA . TRP A 1 94 ? -15.314 11.428 18.214 1.00 76.19 94 TRP A CA 1
ATOM 791 C C . TRP A 1 94 ? -14.231 12.436 17.850 1.00 76.19 94 TRP A C 1
ATOM 793 O O . TRP A 1 94 ? -13.223 12.520 18.543 1.00 76.19 94 TRP A O 1
ATOM 803 N N . ILE A 1 95 ? -14.430 13.214 16.786 1.00 75.56 95 ILE A N 1
ATOM 804 C CA . ILE A 1 95 ? -13.487 14.274 16.403 1.00 75.56 95 ILE A CA 1
ATOM 805 C C . ILE A 1 95 ? -13.357 15.309 17.524 1.00 75.56 95 ILE A C 1
ATOM 807 O O . ILE A 1 95 ? -12.281 15.864 17.719 1.00 75.56 95 ILE A O 1
ATOM 811 N N . GLU A 1 96 ? -14.441 15.574 18.250 1.00 79.81 96 GLU A N 1
ATOM 812 C CA . GLU A 1 96 ? -14.469 16.583 19.307 1.00 79.81 96 GLU A CA 1
ATOM 813 C C . GLU A 1 96 ? -13.955 16.056 20.656 1.00 79.81 96 GLU A C 1
ATOM 815 O O . GLU A 1 96 ? -13.382 16.833 21.418 1.00 79.81 96 GLU A O 1
ATOM 820 N N . ASN A 1 97 ? -14.127 14.761 20.958 1.00 76.44 97 ASN A N 1
ATOM 821 C CA . ASN A 1 97 ? -13.947 14.240 22.321 1.00 76.44 97 ASN A CA 1
ATOM 822 C C . ASN A 1 97 ? -13.019 13.017 22.454 1.00 76.44 97 ASN A C 1
ATOM 824 O O . ASN A 1 97 ? -12.769 12.580 23.578 1.00 76.44 97 ASN A O 1
ATOM 828 N N . ASP A 1 98 ? -12.510 12.440 21.361 1.00 75.31 98 ASP A N 1
ATOM 829 C CA . ASP A 1 98 ? -11.671 11.235 21.398 1.00 75.31 98 ASP A CA 1
ATOM 830 C C . ASP A 1 98 ? -10.220 11.555 20.991 1.00 75.31 98 ASP A C 1
ATOM 832 O O . ASP A 1 98 ? -9.852 11.560 19.814 1.00 75.31 98 ASP A O 1
ATOM 836 N N . GLU A 1 99 ? -9.373 11.846 21.988 1.00 75.44 99 GLU A N 1
ATOM 837 C CA . GLU A 1 99 ? -7.958 12.188 21.769 1.00 75.44 99 GLU A CA 1
ATOM 838 C C . GLU A 1 99 ? -7.168 11.084 21.055 1.00 75.44 99 GLU A C 1
ATOM 840 O O . GLU A 1 99 ? -6.238 11.385 20.300 1.00 75.44 99 GLU A O 1
ATOM 845 N N . ASP A 1 100 ? -7.509 9.817 21.295 1.00 73.75 100 ASP A N 1
ATOM 846 C CA . ASP A 1 100 ? -6.841 8.684 20.659 1.00 73.75 100 ASP A CA 1
ATOM 847 C C . ASP A 1 100 ? -7.248 8.593 19.186 1.00 73.75 100 ASP A C 1
ATOM 849 O O . ASP A 1 100 ? -6.386 8.421 18.326 1.00 73.75 100 ASP A O 1
ATOM 853 N N . PHE A 1 101 ? -8.525 8.826 18.864 1.00 69.94 101 PHE A N 1
ATOM 854 C CA . PHE A 1 101 ? -8.986 8.950 17.480 1.00 69.94 101 PHE A CA 1
ATOM 855 C C . PHE A 1 101 ? -8.292 10.100 16.735 1.00 69.94 101 PHE A C 1
ATOM 857 O O . PHE A 1 101 ? -7.827 9.912 15.611 1.00 69.94 101 PHE A O 1
ATOM 864 N N . ILE A 1 102 ? -8.159 11.277 17.356 1.00 69.50 102 ILE A N 1
ATOM 865 C CA . ILE A 1 102 ? -7.461 12.428 16.756 1.00 69.50 102 ILE A CA 1
ATOM 866 C C . ILE A 1 102 ? -5.992 12.086 16.468 1.00 69.50 102 ILE A C 1
ATOM 868 O O . ILE A 1 102 ? -5.495 12.371 15.374 1.00 69.50 102 ILE A O 1
ATOM 872 N N . LYS A 1 103 ? -5.296 11.443 17.415 1.00 72.75 103 LYS A N 1
ATOM 873 C CA . LYS A 1 103 ? -3.903 11.000 17.229 1.00 72.75 103 LYS A CA 1
ATOM 874 C C . LYS A 1 103 ? -3.780 9.938 16.137 1.00 72.75 103 LYS A C 1
ATOM 876 O O . LYS A 1 103 ? -2.849 9.996 15.341 1.00 72.75 103 LYS A O 1
ATOM 881 N N . GLU A 1 104 ? -4.713 8.990 16.081 1.00 69.12 104 GLU A N 1
ATOM 882 C CA . GLU A 1 104 ? -4.730 7.911 15.088 1.00 69.12 104 GLU A CA 1
ATOM 883 C C . GLU A 1 104 ? -5.087 8.396 13.668 1.00 69.12 104 GLU A C 1
ATOM 885 O O . GLU A 1 104 ? -4.633 7.780 12.702 1.00 69.12 104 GLU A O 1
ATOM 890 N N . PHE A 1 105 ? -5.905 9.449 13.522 1.00 64.56 105 PHE A N 1
ATOM 891 C CA . PHE A 1 105 ? -6.524 9.827 12.240 1.00 64.56 105 PHE A CA 1
ATOM 892 C C . PHE A 1 105 ? -6.039 11.164 11.654 1.00 64.56 105 PHE A C 1
ATOM 894 O O . PHE A 1 105 ? -5.983 11.301 10.436 1.00 64.56 105 PHE A O 1
ATOM 901 N N . ILE A 1 106 ? -5.710 12.156 12.491 1.00 59.41 106 ILE A N 1
ATOM 902 C CA . ILE A 1 106 ? -5.318 13.511 12.050 1.00 59.41 106 ILE A CA 1
ATOM 903 C C . ILE A 1 106 ? -3.797 13.706 12.102 1.00 59.41 106 ILE A C 1
ATOM 905 O O . ILE A 1 106 ? -3.251 14.481 11.321 1.00 59.41 106 ILE A O 1
ATOM 909 N N . GLN A 1 107 ? -3.114 13.026 13.026 1.00 53.16 107 GLN A N 1
ATOM 910 C CA . GLN A 1 107 ? -1.674 13.195 13.269 1.00 53.16 107 GLN A CA 1
ATOM 911 C C . GLN A 1 107 ? -0.806 12.022 12.777 1.00 53.16 107 GLN A C 1
ATOM 913 O O . GLN A 1 107 ? 0.408 12.051 12.987 1.00 53.16 107 GLN A O 1
ATOM 918 N N . ALA A 1 108 ? -1.412 11.008 12.151 1.00 48.94 108 ALA A N 1
ATOM 919 C CA . ALA A 1 108 ? -0.715 9.904 11.485 1.00 48.94 108 ALA A CA 1
ATOM 920 C C . ALA A 1 108 ? -0.234 10.305 10.083 1.00 48.94 108 ALA A C 1
ATOM 922 O O . ALA A 1 108 ? 0.872 9.853 9.707 1.00 48.94 108 ALA A O 1
#

Sequence (108 aa):
KDQPKQNLDYALAGRRDYKQLYSQAKDRLEKELKKNAWLNSYASNTERRSHAQERLKHLDMLIAEQETLEKNFKLGKYTFIKRNSYSDDVIREWIENDEDFIKEFIQA

Radius of gyration: 20.11 Å; chains: 1; bounding box: 45×25×48 Å